Protein AF-A0A515EKW5-F1 (afdb_monomer)

Sequence (113 aa):
MHALPPDAPRNIEDALCVNECVPVKGHPSDTLEVTKKVVNYKKAVGSRIKALRTESSLSQEILSERCGIFRTYLSRIESGLANPTLVVLVALAQSLGVEPFELLLVDKHEPRA

pLDDT: mean 78.49, std 22.28, range [40.91, 98.5]

Nearest PDB structures (foldseek):
  1y7y-assembly1_B  TM=9.969E-01  e=1.108E-06  Aeromonas hydrophila
  3vk0-assembly2_B  TM=9.486E-01  e=3.485E-06  Neisseria meningitidis MC58
  2b5a-assembly1_A  TM=9.323E-01  e=3.270E-06  [Bacillus] caldolyticus
  3f52-assembly1_E  TM=9.808E-01  e=4.740E-05  Corynebacterium glutamicum
  3f51-assembly1_A  TM=9.864E-01  e=6.517E-05  Corynebacterium glutamicum

Mean predicted aligned error: 14.48 Å

Radius of gyration: 24.9 Å; Cα contacts (8 Å, |Δi|>4): 86; chains: 1; bounding box: 28×60×67 Å

Organism: NCBI:txid2527691

Solvent-accessible surface area (backbone atoms only — not comparable to full-atom values): 7139 Å² total; per-residue (Å²): 139,83,80,77,72,95,83,64,77,93,48,78,85,77,57,78,68,84,70,71,81,67,81,73,74,74,70,86,60,88,76,73,66,82,68,86,68,72,70,60,56,42,42,47,31,10,45,42,50,47,49,55,34,53,76,68,70,47,51,63,60,59,50,15,59,70,47,73,48,56,45,71,55,49,53,29,26,38,68,31,75,36,81,75,52,73,69,56,45,42,36,48,18,59,67,69,74,47,59,56,67,63,44,68,65,61,79,89,68,75,81,83,125

InterPro domains:
  IPR001387 Cro/C1-type, helix-turn-helix domain [PF01381] (49-103)
  IPR001387 Cro/C1-type, helix-turn-helix domain [PS50943] (49-104)
  IPR001387 Cro/C1-type, helix-turn-helix domain [SM00530] (48-103)
  IPR001387 Cro/C1-type, helix-turn-helix domain [cd00093] (46-103)
  IPR010982 Lambda repressor-like, DNA-binding domain superfamily [G3DSA:1.10.260.40] (30-110)
  IPR010982 Lambda repressor-like, DNA-binding domain superfamily [SSF47413] (40-109)
  IPR050807 Transcriptional regulator/dioxygenase, bacterial-type [PTHR46797] (42-111)

Structure (mmCIF, N/CA/C/O backbone):
data_AF-A0A515EKW5-F1
#
_entry.id   AF-A0A515EKW5-F1
#
loop_
_atom_site.group_PDB
_atom_site.id
_atom_site.type_symbol
_atom_site.label_atom_id
_atom_site.label_alt_id
_atom_site.label_comp_id
_atom_site.label_asym_id
_atom_site.label_entity_id
_atom_site.label_seq_id
_atom_site.pdbx_PDB_ins_code
_atom_site.Cartn_x
_atom_site.Cartn_y
_atom_site.Cartn_z
_atom_site.occupancy
_atom_site.B_iso_or_equiv
_atom_site.auth_seq_id
_atom_site.auth_comp_id
_atom_site.auth_asym_id
_atom_site.auth_atom_id
_atom_site.pdbx_PDB_model_num
ATOM 1 N N . MET A 1 1 ? -4.560 -36.784 -49.401 1.00 42.72 1 MET A N 1
ATOM 2 C CA . MET A 1 1 ? -3.519 -36.184 -50.262 1.00 42.72 1 MET A CA 1
ATOM 3 C C . MET A 1 1 ? -4.033 -34.818 -50.701 1.00 42.72 1 MET A C 1
ATOM 5 O O . MET A 1 1 ? -4.655 -34.718 -51.746 1.00 42.72 1 MET A O 1
ATOM 9 N N . HIS A 1 2 ? -3.946 -33.807 -49.834 1.00 43.84 2 HIS A N 1
ATOM 10 C CA . HIS A 1 2 ? -4.463 -32.471 -50.147 1.00 43.84 2 HIS A CA 1
ATOM 11 C C . HIS A 1 2 ? -3.305 -31.650 -50.711 1.00 43.84 2 HIS A C 1
ATOM 13 O O . HIS A 1 2 ? -2.299 -31.458 -50.030 1.00 43.84 2 HIS A O 1
ATOM 19 N N . ALA A 1 3 ? -3.412 -31.286 -51.987 1.00 51.25 3 ALA A N 1
ATOM 20 C CA . ALA A 1 3 ? -2.429 -30.474 -52.682 1.00 51.25 3 ALA A CA 1
ATOM 21 C C . ALA A 1 3 ? -2.453 -29.043 -52.121 1.00 51.25 3 ALA A C 1
ATOM 23 O O . ALA A 1 3 ? -3.523 -28.479 -51.895 1.00 51.25 3 ALA A O 1
ATOM 24 N N . LEU A 1 4 ? -1.269 -28.485 -51.871 1.00 50.34 4 LEU A N 1
ATOM 25 C CA . LEU A 1 4 ? -1.077 -27.088 -51.482 1.00 50.34 4 LEU A CA 1
ATOM 26 C C . LEU A 1 4 ? -1.520 -26.143 -52.622 1.00 50.34 4 LEU A C 1
ATOM 28 O O . LEU A 1 4 ? -1.422 -26.529 -53.790 1.00 50.34 4 LEU A O 1
ATOM 32 N N . PRO A 1 5 ? -1.995 -24.922 -52.311 1.00 49.09 5 PRO A N 1
ATOM 33 C CA . PRO A 1 5 ? -2.387 -23.939 -53.320 1.00 49.09 5 PRO A CA 1
ATOM 34 C C . PRO A 1 5 ? -1.193 -23.509 -54.203 1.00 49.09 5 PRO A C 1
ATOM 36 O O . PRO A 1 5 ? -0.058 -23.489 -53.723 1.00 49.09 5 PRO A O 1
ATOM 39 N N . PRO A 1 6 ? -1.437 -23.158 -55.484 1.00 53.72 6 PRO A N 1
ATOM 40 C CA . PRO A 1 6 ? -0.405 -23.034 -56.524 1.00 53.72 6 PRO A CA 1
ATOM 41 C C . PRO A 1 6 ? 0.593 -21.875 -56.349 1.00 53.72 6 PRO A C 1
ATOM 43 O O . PRO A 1 6 ? 1.630 -21.891 -57.007 1.00 53.72 6 PRO A O 1
ATOM 46 N N . ASP A 1 7 ? 0.330 -20.928 -55.443 1.00 59.94 7 ASP A N 1
ATOM 47 C CA . ASP A 1 7 ? 1.113 -19.688 -55.304 1.00 59.94 7 ASP A CA 1
ATOM 48 C C . ASP A 1 7 ? 1.966 -19.612 -54.023 1.00 59.94 7 ASP A C 1
ATOM 50 O O . ASP A 1 7 ? 2.382 -18.534 -53.602 1.00 59.94 7 ASP A O 1
ATOM 54 N N . ALA A 1 8 ? 2.261 -20.744 -53.378 1.00 51.09 8 ALA A N 1
ATOM 55 C CA . ALA A 1 8 ? 3.233 -20.752 -52.285 1.00 51.09 8 ALA A CA 1
ATOM 56 C C . ALA A 1 8 ? 4.668 -20.634 -52.850 1.00 51.09 8 ALA A C 1
ATOM 58 O O . ALA A 1 8 ? 5.057 -21.462 -53.684 1.00 51.09 8 ALA A O 1
ATOM 59 N N . PRO A 1 9 ? 5.480 -19.645 -52.420 1.00 54.38 9 PRO A N 1
ATOM 60 C CA . PRO A 1 9 ? 6.828 -19.468 -52.948 1.00 54.38 9 PRO A CA 1
ATOM 61 C C . PRO A 1 9 ? 7.684 -20.693 -52.618 1.00 54.38 9 PRO A C 1
ATOM 63 O O . PRO A 1 9 ? 7.760 -21.144 -51.475 1.00 54.38 9 PRO A O 1
ATOM 66 N N . ARG A 1 10 ? 8.312 -21.260 -53.654 1.00 55.75 10 ARG A N 1
ATOM 67 C CA . ARG A 1 10 ? 9.059 -22.527 -53.582 1.00 55.75 10 ARG A CA 1
ATOM 68 C C . ARG A 1 10 ? 10.445 -22.394 -52.934 1.00 55.75 10 ARG A C 1
ATOM 70 O O . ARG A 1 10 ? 11.115 -23.410 -52.779 1.00 55.75 10 ARG A O 1
ATOM 77 N N . ASN A 1 11 ? 10.867 -21.185 -52.551 1.00 51.81 11 ASN A N 1
ATOM 78 C CA . ASN A 1 11 ? 12.153 -20.926 -51.907 1.00 51.81 11 ASN A CA 1
ATOM 79 C C . ASN A 1 11 ? 12.063 -19.726 -50.944 1.00 51.81 11 ASN A C 1
ATOM 81 O O . ASN A 1 11 ? 11.392 -18.742 -51.246 1.00 51.81 11 ASN A O 1
ATOM 85 N N . ILE A 1 12 ? 12.730 -19.803 -49.787 1.00 50.28 12 ILE A N 1
ATOM 86 C CA . ILE A 1 12 ? 12.638 -18.792 -48.708 1.00 50.28 12 ILE A CA 1
ATOM 87 C C . ILE A 1 12 ? 13.262 -17.443 -49.122 1.00 50.28 12 ILE A C 1
ATOM 89 O O . ILE A 1 12 ? 12.920 -16.413 -48.554 1.00 50.28 12 ILE A O 1
ATOM 93 N N . GLU A 1 13 ? 14.120 -17.425 -50.143 1.00 50.78 13 GLU A N 1
ATOM 94 C CA . GLU A 1 13 ? 14.783 -16.207 -50.635 1.00 50.78 13 GLU A CA 1
ATOM 95 C C . GLU A 1 13 ? 13.861 -15.283 -51.454 1.00 50.78 13 GLU A C 1
ATOM 97 O O . GLU A 1 13 ? 14.126 -14.088 -51.539 1.00 50.78 13 GLU A O 1
ATOM 102 N N . ASP A 1 14 ? 12.740 -15.797 -51.975 1.00 49.38 14 ASP A N 1
ATOM 103 C CA . ASP A 1 14 ? 11.727 -14.992 -52.681 1.00 49.38 14 ASP A CA 1
ATOM 104 C C . ASP A 1 14 ? 10.621 -14.482 -51.742 1.00 49.38 14 ASP A C 1
ATOM 106 O O . ASP A 1 14 ? 9.728 -13.732 -52.148 1.00 49.38 14 ASP A O 1
ATOM 110 N N . ALA A 1 15 ? 10.678 -14.848 -50.458 1.00 52.78 15 ALA A N 1
ATOM 111 C CA . ALA A 1 15 ? 9.935 -14.139 -49.435 1.00 52.78 15 ALA A CA 1
ATOM 112 C C . ALA A 1 15 ? 10.651 -12.808 -49.191 1.00 52.78 15 ALA A C 1
ATOM 114 O O . ALA A 1 15 ? 11.482 -12.685 -48.291 1.00 52.78 15 ALA A O 1
ATOM 115 N N . LEU A 1 16 ? 10.287 -11.784 -49.967 1.00 45.97 16 LEU A N 1
ATOM 116 C CA . LEU A 1 16 ? 10.482 -10.394 -49.567 1.00 45.97 16 LEU A CA 1
ATOM 117 C C . LEU A 1 16 ? 9.615 -10.126 -48.327 1.00 45.97 16 LEU A C 1
ATOM 119 O O . LEU A 1 16 ? 8.596 -9.442 -48.358 1.00 45.97 16 LEU A O 1
ATOM 123 N N . CYS A 1 17 ? 10.042 -10.676 -47.196 1.00 44.69 17 CYS A N 1
ATOM 124 C CA . CYS A 1 17 ? 9.932 -9.979 -45.941 1.00 44.69 17 CYS A CA 1
ATOM 125 C C . CYS A 1 17 ? 10.663 -8.658 -46.177 1.00 44.69 17 CYS A C 1
ATOM 127 O O . CYS A 1 17 ? 11.880 -8.649 -46.358 1.00 44.69 17 CYS A O 1
ATOM 129 N N . VAL A 1 18 ? 9.926 -7.551 -46.254 1.00 45.91 18 VAL A N 1
ATOM 130 C CA . VAL A 1 18 ? 10.484 -6.191 -46.249 1.00 45.91 18 VAL A CA 1
ATOM 131 C C . VAL A 1 18 ? 11.089 -5.905 -44.871 1.00 45.91 18 VAL A C 1
ATOM 133 O O . VAL A 1 18 ? 10.657 -5.025 -44.141 1.00 45.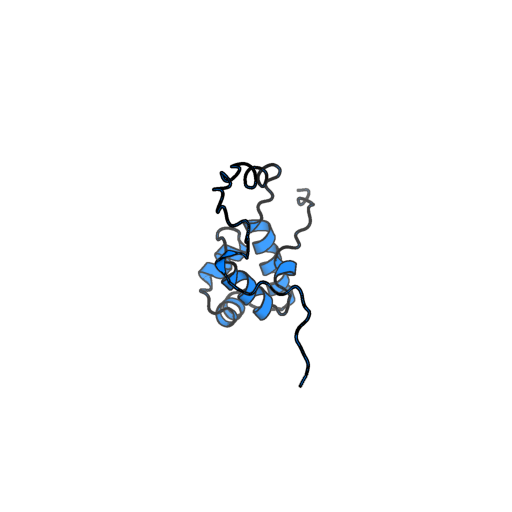91 18 VAL A O 1
ATOM 136 N N . ASN A 1 19 ? 12.083 -6.705 -44.493 1.00 53.31 19 ASN A N 1
ATOM 137 C CA . ASN A 1 19 ? 12.928 -6.539 -43.329 1.00 53.31 19 ASN A CA 1
ATOM 138 C C . ASN A 1 19 ? 14.186 -5.775 -43.754 1.00 53.31 19 ASN A C 1
ATOM 140 O O . ASN A 1 19 ? 15.317 -6.185 -43.495 1.00 53.31 19 ASN A O 1
ATOM 144 N N . GLU A 1 20 ? 13.991 -4.593 -44.338 1.00 48.75 20 GLU A N 1
ATOM 145 C CA . GLU A 1 20 ? 14.856 -3.521 -43.878 1.00 48.75 20 GLU A CA 1
ATOM 146 C C . GLU A 1 20 ? 14.468 -3.315 -42.414 1.00 48.75 20 GLU A C 1
ATOM 148 O O . GLU A 1 20 ? 13.420 -2.750 -42.104 1.00 48.75 20 GLU A O 1
ATOM 153 N N . CYS A 1 21 ? 15.300 -3.801 -41.493 1.00 49.72 21 CYS A N 1
ATOM 154 C CA . CYS A 1 21 ? 15.371 -3.208 -40.165 1.00 49.72 21 CYS A CA 1
ATOM 155 C C . CYS A 1 21 ? 15.814 -1.754 -40.361 1.00 49.72 21 CYS A C 1
ATOM 157 O O . CYS A 1 21 ? 16.981 -1.417 -40.163 1.00 49.72 21 CYS A O 1
ATOM 159 N N . VAL A 1 22 ? 14.897 -0.895 -40.813 1.00 54.19 22 VAL A N 1
ATOM 160 C CA . VAL A 1 22 ? 15.120 0.537 -40.858 1.00 54.19 22 VAL A CA 1
ATOM 161 C C . VAL A 1 22 ? 15.244 0.943 -39.396 1.00 54.19 22 VAL A C 1
ATOM 163 O O . VAL A 1 22 ? 14.318 0.694 -38.617 1.00 54.19 22 VAL A O 1
ATOM 166 N N . PRO A 1 23 ? 16.367 1.543 -38.975 1.00 48.22 23 PRO A N 1
ATOM 167 C CA . PRO A 1 23 ? 16.445 2.128 -37.657 1.00 48.22 23 PRO A CA 1
ATOM 168 C C . PRO A 1 23 ? 15.444 3.282 -37.646 1.00 48.22 23 PRO A C 1
ATOM 170 O O . PRO A 1 23 ? 15.738 4.385 -38.111 1.00 48.22 23 PRO A O 1
ATOM 173 N N . VAL A 1 24 ? 14.234 3.029 -37.146 1.00 55.72 24 VAL A N 1
ATOM 174 C CA . VAL A 1 24 ? 13.322 4.100 -36.767 1.00 55.72 24 VAL A CA 1
ATOM 175 C C . VAL A 1 24 ? 14.056 4.879 -35.689 1.00 55.72 24 VAL A C 1
ATOM 177 O O . VAL A 1 24 ? 14.203 4.421 -34.557 1.00 55.72 24 VAL A O 1
ATOM 180 N N . LYS A 1 25 ? 14.613 6.034 -36.073 1.00 51.28 25 LYS A N 1
ATOM 181 C CA . LYS A 1 25 ? 15.136 7.018 -35.129 1.00 51.28 25 LYS A CA 1
ATOM 182 C C . LYS A 1 25 ? 14.014 7.247 -34.126 1.00 51.28 25 LYS A C 1
ATOM 184 O O . LYS A 1 25 ? 12.987 7.822 -34.492 1.00 51.28 25 LYS A O 1
ATOM 189 N N . GLY A 1 26 ? 14.186 6.722 -32.912 1.00 47.12 26 GLY A N 1
ATOM 190 C CA . GLY A 1 26 ? 13.219 6.889 -31.839 1.00 47.12 26 GLY A CA 1
ATOM 191 C C . GLY A 1 26 ? 12.885 8.368 -31.754 1.00 47.12 26 GLY A C 1
ATOM 192 O O . GLY A 1 26 ? 13.786 9.190 -31.580 1.00 47.12 26 GLY A O 1
ATOM 193 N N . HIS A 1 27 ? 11.620 8.716 -31.986 1.00 45.50 27 HIS A N 1
ATOM 194 C CA . HIS A 1 27 ? 11.184 10.085 -31.793 1.00 45.50 27 HIS A CA 1
ATOM 195 C C . HIS A 1 27 ? 11.340 10.378 -30.299 1.00 45.50 27 HIS A C 1
ATOM 197 O O . HIS A 1 27 ? 10.725 9.690 -29.486 1.00 45.50 27 HIS A O 1
ATOM 203 N N . PRO A 1 28 ? 12.129 11.386 -29.898 1.00 49.56 28 PRO A N 1
ATOM 204 C CA . PRO A 1 28 ? 12.307 11.726 -28.488 1.00 49.56 28 PRO A CA 1
ATOM 205 C C . PRO A 1 28 ? 11.042 12.340 -27.847 1.00 49.56 28 PRO A C 1
ATOM 207 O O . PRO A 1 28 ? 11.136 12.946 -26.786 1.00 49.56 28 PRO A O 1
ATOM 210 N N . SER A 1 29 ? 9.864 12.208 -28.472 1.00 50.41 29 SER A N 1
ATOM 211 C CA . SER A 1 29 ? 8.646 12.937 -28.111 1.00 50.41 29 SER A CA 1
ATOM 212 C C . SER A 1 29 ? 7.641 12.153 -27.267 1.00 50.41 29 SER A C 1
ATOM 214 O O . SER A 1 29 ? 6.835 12.791 -26.594 1.00 50.41 29 SER A O 1
ATOM 216 N N . ASP A 1 30 ? 7.674 10.819 -27.235 1.00 50.44 30 ASP A N 1
ATOM 217 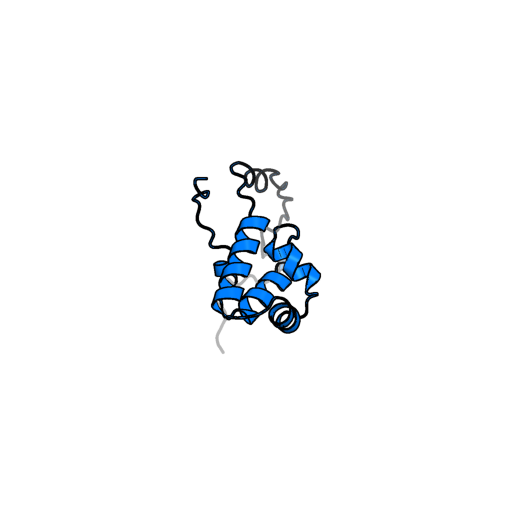C CA . ASP A 1 30 ? 6.588 10.065 -26.577 1.00 50.44 30 ASP A CA 1
ATOM 218 C C . ASP A 1 30 ? 6.631 10.165 -25.043 1.00 50.44 30 ASP A C 1
ATOM 220 O O . ASP A 1 30 ? 5.650 9.896 -24.353 1.00 50.44 30 ASP A O 1
ATOM 224 N N . THR A 1 31 ? 7.755 10.625 -24.491 1.00 56.28 31 THR A N 1
ATOM 225 C CA . THR A 1 31 ? 7.951 10.776 -23.042 1.00 56.28 31 THR A CA 1
ATOM 226 C C . THR A 1 31 ? 7.701 12.213 -22.551 1.00 56.28 31 THR A C 1
ATOM 228 O O . THR A 1 31 ? 7.659 12.462 -21.345 1.00 56.28 31 THR A O 1
ATOM 231 N N . LEU A 1 32 ? 7.523 13.185 -23.453 1.00 56.88 32 LEU A N 1
ATOM 232 C CA . LEU A 1 32 ? 7.594 14.621 -23.145 1.00 56.88 32 LEU A CA 1
ATOM 233 C C . LEU A 1 32 ? 6.234 15.275 -22.840 1.00 56.88 32 LEU A C 1
ATOM 235 O O . LEU A 1 32 ? 5.995 16.392 -23.278 1.00 56.88 32 LEU A O 1
ATOM 239 N N . GLU A 1 33 ? 5.331 14.653 -22.071 1.00 53.06 33 GLU A N 1
ATOM 240 C CA . GLU A 1 33 ? 4.132 15.398 -21.623 1.00 53.06 33 GLU A CA 1
ATOM 241 C C . GLU A 1 33 ? 3.439 14.945 -20.325 1.00 53.06 33 GLU A C 1
ATOM 243 O O . GLU A 1 33 ? 2.426 15.523 -19.933 1.00 53.06 33 GLU A O 1
ATOM 248 N N . VAL A 1 34 ? 3.992 13.988 -19.570 1.00 59.22 34 VAL A N 1
ATOM 249 C CA . VAL A 1 34 ? 3.349 13.493 -18.327 1.00 59.22 34 VAL A CA 1
ATOM 250 C C . VAL A 1 34 ? 3.400 14.522 -17.176 1.00 59.22 34 VAL A C 1
ATOM 252 O O . VAL A 1 34 ? 2.733 14.379 -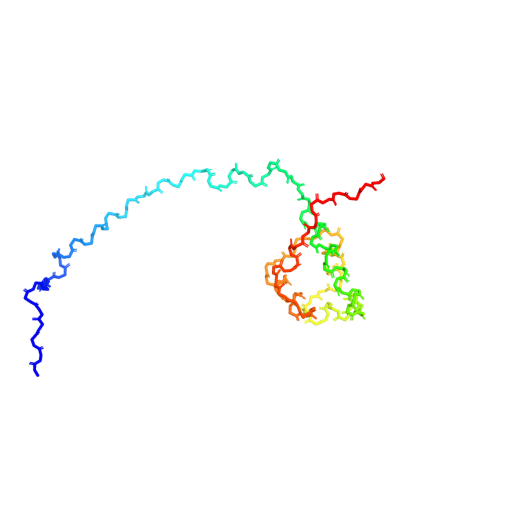16.153 1.00 59.22 34 VAL A O 1
ATOM 255 N N . THR A 1 35 ? 4.168 15.604 -17.323 1.00 54.75 35 THR A N 1
ATOM 256 C CA . THR A 1 35 ? 4.457 16.565 -16.247 1.00 54.75 35 THR A CA 1
ATOM 257 C C . THR A 1 35 ? 3.579 17.819 -16.244 1.00 54.75 35 THR A C 1
ATOM 259 O O . THR A 1 35 ? 3.679 18.612 -15.311 1.00 54.75 35 THR A O 1
ATOM 262 N N . LYS A 1 36 ? 2.686 18.036 -17.221 1.00 57.34 36 LYS A N 1
ATOM 263 C CA . LYS A 1 36 ? 1.951 19.319 -17.329 1.00 57.34 36 LYS A CA 1
ATOM 264 C C . LYS A 1 36 ? 0.849 19.542 -16.275 1.00 57.34 36 LYS A C 1
ATOM 266 O O . LYS A 1 36 ? 0.258 20.617 -16.234 1.00 57.34 36 LYS A O 1
ATOM 271 N N . LYS A 1 37 ? 0.589 18.583 -15.377 1.00 57.91 37 LYS A N 1
ATOM 272 C CA . LYS A 1 37 ? -0.324 18.751 -14.229 1.00 57.91 37 LYS A CA 1
ATOM 273 C C . LYS A 1 37 ? 0.059 17.767 -13.120 1.00 57.91 37 LYS A C 1
ATOM 275 O O . LYS A 1 37 ? -0.501 16.677 -13.036 1.00 57.91 37 LYS A O 1
ATOM 280 N N . VAL A 1 38 ? 1.094 18.085 -12.337 1.00 68.25 38 VAL A N 1
ATOM 281 C CA . VAL A 1 38 ? 1.746 17.093 -11.460 1.00 68.25 38 VAL A CA 1
ATOM 282 C C . VAL A 1 38 ? 0.935 16.859 -10.187 1.00 68.25 38 VAL A C 1
ATOM 284 O O . VAL A 1 38 ? 1.279 17.321 -9.102 1.00 68.25 38 VAL A O 1
ATOM 287 N N . VAL A 1 39 ? -0.152 16.101 -10.313 1.00 76.56 39 VAL A N 1
ATOM 288 C CA . VAL A 1 39 ? -0.737 15.408 -9.167 1.00 76.56 39 VAL A CA 1
ATOM 289 C C . VAL A 1 39 ? 0.384 14.596 -8.520 1.00 76.56 39 VAL A C 1
ATOM 291 O O . VAL A 1 39 ? 1.095 13.846 -9.194 1.00 76.56 39 VAL A O 1
ATOM 294 N N . ASN A 1 40 ? 0.575 14.748 -7.209 1.00 88.56 40 ASN A N 1
ATOM 295 C CA . ASN A 1 40 ? 1.524 13.915 -6.481 1.00 88.56 40 ASN A CA 1
ATOM 296 C C . ASN A 1 40 ? 0.935 12.506 -6.327 1.00 88.56 40 ASN A C 1
ATOM 298 O O . ASN A 1 40 ? 0.352 12.169 -5.295 1.00 88.56 40 ASN A O 1
ATOM 302 N N . TYR A 1 41 ? 1.098 11.687 -7.367 1.00 90.38 41 TYR A N 1
ATOM 303 C CA . TYR A 1 41 ? 0.553 10.333 -7.422 1.00 90.38 41 TYR A CA 1
ATOM 304 C C . TYR A 1 41 ? 1.048 9.454 -6.274 1.00 90.38 41 TYR A C 1
ATOM 306 O O . TYR A 1 41 ? 0.268 8.667 -5.758 1.00 90.38 41 TYR A O 1
ATOM 314 N N . LYS A 1 42 ? 2.281 9.639 -5.780 1.00 93.19 42 LYS A N 1
ATOM 315 C CA . LYS A 1 42 ? 2.760 8.897 -4.599 1.00 93.19 42 LYS A CA 1
ATOM 316 C C . LYS A 1 42 ? 1.890 9.170 -3.374 1.00 93.19 42 LYS A C 1
ATOM 318 O O . LYS A 1 42 ? 1.515 8.241 -2.669 1.00 93.19 42 LYS A O 1
ATOM 323 N N . LYS A 1 43 ? 1.552 10.439 -3.122 1.00 93.25 43 LYS A N 1
ATOM 324 C CA . LYS A 1 43 ? 0.713 10.830 -1.980 1.00 93.25 43 LYS A CA 1
ATOM 325 C C . LYS A 1 43 ? -0.738 10.394 -2.167 1.00 93.25 43 LYS A C 1
ATOM 327 O O . LYS A 1 43 ? -1.357 9.934 -1.211 1.00 93.25 43 LYS A O 1
ATOM 332 N N . ALA A 1 44 ? -1.258 10.521 -3.384 1.00 93.00 44 ALA A N 1
ATOM 333 C CA . ALA A 1 44 ? -2.629 10.152 -3.710 1.00 93.00 44 ALA A CA 1
ATOM 334 C C . ALA A 1 44 ? -2.843 8.629 -3.594 1.00 93.00 44 ALA A C 1
ATOM 336 O O . ALA A 1 44 ? -3.706 8.186 -2.839 1.00 93.00 44 ALA A O 1
ATOM 337 N N . VAL A 1 45 ? -1.972 7.833 -4.222 1.00 95.06 45 VAL A N 1
ATOM 338 C CA . VAL A 1 45 ? -1.960 6.363 -4.119 1.00 95.06 45 VAL A CA 1
ATOM 339 C C . VAL A 1 45 ? -1.706 5.912 -2.680 1.00 95.06 45 VAL A C 1
ATOM 341 O O . VAL A 1 45 ? -2.423 5.057 -2.169 1.00 95.06 45 VAL A O 1
ATOM 344 N N . GLY A 1 46 ? -0.738 6.517 -1.983 1.00 97.06 46 GLY A N 1
ATOM 345 C CA . GLY A 1 46 ? -0.464 6.210 -0.576 1.00 97.06 46 GLY A CA 1
ATOM 346 C C . GLY A 1 46 ? -1.687 6.414 0.323 1.00 97.06 46 GLY A C 1
ATOM 347 O O . GLY A 1 46 ? -2.001 5.569 1.162 1.00 97.06 46 GLY A O 1
ATOM 348 N N . SER A 1 47 ? -2.427 7.499 0.090 1.00 96.00 47 SER A N 1
ATOM 349 C CA . SER A 1 47 ? -3.650 7.816 0.833 1.00 96.00 47 SER A CA 1
ATOM 350 C C . SER A 1 47 ? -4.786 6.842 0.497 1.00 96.00 47 SER A C 1
ATOM 352 O O . SER A 1 47 ? -5.491 6.410 1.407 1.00 96.00 47 SER A O 1
ATOM 354 N N . ARG A 1 48 ? -4.920 6.430 -0.773 1.00 96.81 48 ARG A N 1
ATOM 355 C CA . ARG A 1 48 ? -5.877 5.399 -1.209 1.00 96.81 48 ARG A CA 1
ATOM 356 C C . ARG A 1 48 ? -5.592 4.042 -0.561 1.00 96.81 48 ARG A C 1
ATOM 358 O O . ARG A 1 48 ? -6.506 3.436 -0.012 1.00 96.81 48 ARG A O 1
ATOM 365 N N . ILE A 1 49 ? -4.330 3.605 -0.549 1.00 97.88 49 ILE A N 1
ATOM 366 C CA . ILE A 1 49 ? -3.894 2.371 0.131 1.00 97.88 49 ILE A CA 1
ATOM 367 C C . ILE A 1 49 ? -4.236 2.434 1.621 1.00 97.88 49 ILE A C 1
ATOM 369 O O . ILE A 1 49 ? -4.797 1.486 2.167 1.00 97.88 49 ILE A O 1
ATOM 373 N N . LYS A 1 50 ? -3.942 3.563 2.280 1.00 98.12 50 LYS A N 1
ATOM 374 C CA . LYS A 1 50 ? -4.259 3.756 3.699 1.00 98.12 50 LYS A CA 1
ATOM 375 C C . LYS A 1 50 ? -5.762 3.651 3.966 1.00 98.12 50 LYS A C 1
ATOM 377 O O . LYS A 1 50 ? -6.135 2.985 4.927 1.00 98.12 50 LYS A O 1
ATOM 382 N N . ALA A 1 51 ? -6.593 4.281 3.134 1.00 97.31 51 ALA A N 1
ATOM 383 C CA . ALA A 1 51 ? -8.050 4.244 3.261 1.00 97.31 51 ALA A CA 1
ATOM 384 C C . ALA A 1 51 ? -8.588 2.808 3.155 1.00 97.31 51 ALA A C 1
ATOM 386 O O . ALA A 1 51 ? -9.199 2.318 4.103 1.00 97.31 51 ALA A O 1
ATOM 387 N N . LEU A 1 52 ? -8.236 2.095 2.080 1.00 97.25 52 LEU A N 1
ATOM 388 C CA . LEU A 1 52 ? -8.618 0.693 1.866 1.00 97.25 52 LEU A CA 1
ATOM 389 C C . LEU A 1 52 ? -8.141 -0.218 3.005 1.00 97.25 52 LEU A C 1
ATOM 391 O O . LEU A 1 52 ? -8.879 -1.087 3.475 1.00 97.25 52 LEU A O 1
ATOM 395 N N . ARG A 1 53 ? -6.918 0.004 3.505 1.00 98.06 53 ARG A N 1
ATOM 396 C CA . ARG A 1 53 ? -6.387 -0.734 4.657 1.00 98.06 53 ARG A CA 1
ATOM 397 C C . ARG A 1 53 ? -7.239 -0.508 5.907 1.00 98.06 53 ARG A C 1
ATOM 399 O O . ARG A 1 53 ? -7.526 -1.467 6.622 1.00 98.06 53 ARG A O 1
ATOM 406 N N . THR A 1 54 ? -7.613 0.740 6.193 1.00 97.56 54 THR A N 1
ATOM 407 C CA . THR A 1 54 ? -8.437 1.072 7.366 1.00 97.56 54 THR A CA 1
ATOM 408 C C . THR A 1 54 ? -9.873 0.577 7.239 1.00 97.56 54 THR A C 1
ATOM 410 O O . THR A 1 54 ? -10.406 0.076 8.222 1.00 97.56 54 THR A O 1
ATOM 413 N N . GLU A 1 55 ? -10.468 0.634 6.045 1.00 97.12 55 GLU A N 1
ATOM 414 C CA . GLU A 1 55 ? -11.786 0.052 5.748 1.00 97.12 55 GLU A CA 1
ATOM 415 C C . GLU A 1 55 ? -11.778 -1.467 5.967 1.00 97.12 55 GLU A C 1
ATOM 417 O O . GLU A 1 55 ? -12.700 -2.027 6.554 1.00 97.12 55 GLU A O 1
ATOM 422 N N . SER A 1 56 ? -10.669 -2.118 5.612 1.00 96.06 56 SER A N 1
ATOM 423 C CA . SER A 1 56 ? -10.432 -3.545 5.860 1.00 96.06 56 SER A CA 1
ATOM 424 C C . SER A 1 56 ? -10.037 -3.869 7.310 1.00 96.06 56 SER A C 1
ATOM 426 O O . SER A 1 56 ? -9.722 -5.017 7.617 1.00 96.06 56 SER A O 1
ATOM 428 N N . SER A 1 57 ? -10.010 -2.877 8.212 1.00 97.31 57 SER A N 1
ATOM 429 C CA . SER A 1 57 ? -9.609 -3.023 9.623 1.00 97.31 57 SER A CA 1
ATOM 430 C C . SER A 1 57 ? -8.220 -3.652 9.830 1.00 97.31 57 SER A C 1
ATOM 432 O O . SER A 1 57 ? -7.956 -4.294 10.847 1.00 97.31 57 SER A O 1
ATOM 434 N N . LEU A 1 58 ? -7.301 -3.468 8.877 1.00 97.62 58 LEU A N 1
ATOM 435 C CA . LEU A 1 58 ? -5.946 -4.015 8.950 1.00 97.62 58 LEU A CA 1
ATOM 436 C C . LEU A 1 58 ? -4.979 -3.005 9.577 1.00 97.62 58 LEU A C 1
ATOM 438 O O . LEU A 1 58 ? -4.963 -1.822 9.226 1.00 97.62 58 LEU A O 1
ATOM 442 N N . SER A 1 59 ? -4.098 -3.469 10.464 1.00 98.44 59 SER A N 1
ATOM 443 C CA . SER A 1 59 ? -2.949 -2.668 10.896 1.00 98.44 59 SER A CA 1
ATOM 444 C C . SER A 1 59 ? -1.889 -2.610 9.786 1.00 98.44 59 SER A C 1
ATOM 446 O O . SER A 1 59 ? -1.870 -3.443 8.877 1.00 98.44 59 SER A O 1
ATOM 448 N N . GLN A 1 60 ? -0.982 -1.629 9.849 1.00 98.31 60 GLN A N 1
ATOM 449 C CA . GLN A 1 60 ? 0.169 -1.597 8.934 1.00 98.31 60 GLN A CA 1
ATOM 450 C C . GLN A 1 60 ? 1.044 -2.846 9.088 1.00 98.31 60 GLN A C 1
ATOM 452 O O . GLN A 1 60 ? 1.584 -3.331 8.106 1.00 98.31 60 GLN A O 1
ATOM 457 N N . GLU A 1 61 ? 1.173 -3.366 10.308 1.00 98.31 61 GLU A N 1
ATOM 458 C CA . GLU A 1 61 ? 1.936 -4.585 10.588 1.00 98.31 61 GLU A CA 1
ATOM 459 C C . GLU A 1 61 ? 1.352 -5.772 9.817 1.00 98.31 61 GLU A C 1
ATOM 461 O O . GLU A 1 61 ? 2.029 -6.327 8.952 1.00 98.31 61 GLU A O 1
ATOM 466 N N . ILE A 1 62 ? 0.050 -6.025 9.986 1.00 98.31 62 ILE A N 1
ATOM 467 C CA . ILE A 1 62 ? -0.658 -7.127 9.326 1.00 98.31 62 ILE A CA 1
ATOM 468 C C . ILE A 1 62 ? -0.608 -6.994 7.800 1.00 98.31 62 ILE A C 1
ATOM 470 O O . ILE A 1 62 ? -0.338 -7.971 7.105 1.00 98.31 62 ILE A O 1
A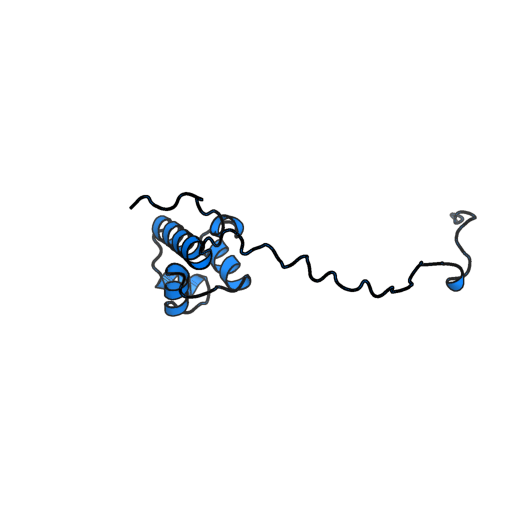TOM 474 N N . LEU A 1 63 ? -0.869 -5.803 7.245 1.00 98.44 63 LEU A N 1
ATOM 475 C CA . LEU A 1 63 ? -0.820 -5.633 5.790 1.00 98.44 63 LEU A CA 1
ATOM 476 C C . LEU A 1 63 ? 0.603 -5.835 5.254 1.00 98.44 63 LEU A C 1
ATOM 478 O O . LEU A 1 63 ? 0.778 -6.463 4.212 1.00 98.44 63 LEU A O 1
ATOM 482 N N . SER A 1 64 ? 1.615 -5.325 5.961 1.00 98.12 64 SER A N 1
ATOM 483 C CA . SER A 1 64 ? 3.010 -5.458 5.540 1.00 98.12 64 SER A CA 1
ATOM 484 C C . SER A 1 64 ? 3.474 -6.915 5.522 1.00 98.12 64 SER A C 1
ATOM 486 O O . SER A 1 64 ? 4.116 -7.326 4.557 1.00 98.12 64 SER A O 1
ATOM 488 N N . GLU A 1 65 ? 3.052 -7.712 6.507 1.00 97.75 65 GLU A N 1
ATOM 489 C CA . GLU A 1 65 ? 3.291 -9.156 6.549 1.00 97.75 65 GLU A CA 1
ATOM 490 C C . GLU A 1 65 ? 2.620 -9.873 5.374 1.00 97.75 65 GLU A C 1
ATOM 492 O O . GLU A 1 65 ? 3.286 -10.623 4.663 1.00 97.75 65 GLU A O 1
ATOM 497 N N . ARG A 1 66 ? 1.336 -9.589 5.104 1.00 97.25 66 ARG A N 1
ATOM 498 C CA . ARG A 1 66 ? 0.604 -10.170 3.959 1.00 97.25 66 ARG A CA 1
ATOM 499 C C . ARG A 1 66 ? 1.269 -9.862 2.618 1.00 97.25 66 ARG A C 1
ATOM 501 O O . ARG A 1 66 ? 1.310 -10.718 1.743 1.00 97.25 66 ARG A O 1
ATOM 508 N N . CYS A 1 67 ? 1.811 -8.655 2.477 1.00 95.75 67 CYS A N 1
ATOM 509 C CA . CYS A 1 67 ? 2.489 -8.212 1.261 1.00 95.75 67 CYS A CA 1
ATOM 510 C C . CYS A 1 67 ? 3.951 -8.681 1.167 1.00 95.75 67 CYS A C 1
ATOM 512 O O . CYS A 1 67 ? 4.581 -8.463 0.133 1.00 95.75 67 CYS A O 1
ATOM 514 N N . GLY A 1 68 ? 4.525 -9.249 2.235 1.00 96.31 68 GLY A N 1
ATOM 515 C CA . GLY A 1 68 ? 5.943 -9.609 2.289 1.00 96.31 68 GLY A CA 1
ATOM 516 C C . GLY A 1 68 ? 6.892 -8.403 2.249 1.00 96.31 68 GLY A C 1
ATOM 517 O O . GLY A 1 68 ? 7.978 -8.492 1.677 1.00 96.31 68 GLY A O 1
ATOM 518 N N . ILE A 1 69 ? 6.496 -7.262 2.824 1.00 97.75 69 ILE A N 1
ATOM 519 C CA . ILE A 1 69 ? 7.306 -6.035 2.862 1.00 97.75 69 ILE A CA 1
ATOM 520 C C . ILE A 1 69 ? 7.529 -5.544 4.292 1.00 97.75 69 ILE A C 1
ATOM 522 O O . ILE A 1 69 ? 6.768 -5.843 5.205 1.00 97.75 69 ILE A O 1
ATOM 526 N N . PHE A 1 70 ? 8.549 -4.711 4.496 1.00 98.06 70 PHE A N 1
ATOM 527 C CA . PHE A 1 70 ? 8.773 -4.091 5.800 1.00 98.06 70 PHE A CA 1
ATOM 528 C C . PHE A 1 70 ? 7.652 -3.104 6.160 1.00 98.06 70 PHE A C 1
ATOM 530 O O . PHE A 1 70 ? 7.312 -2.222 5.367 1.00 98.06 70 PHE A O 1
ATOM 537 N N . ARG A 1 71 ? 7.158 -3.157 7.404 1.00 98.06 71 ARG A N 1
ATOM 538 C CA . ARG A 1 71 ? 6.182 -2.194 7.956 1.00 98.06 71 ARG A CA 1
ATOM 539 C C . ARG A 1 71 ? 6.599 -0.733 7.755 1.00 98.06 71 ARG A C 1
ATOM 541 O O . ARG A 1 71 ? 5.775 0.123 7.438 1.00 98.06 71 ARG A O 1
ATOM 548 N N . THR A 1 72 ? 7.891 -0.436 7.903 1.00 98.00 72 THR A N 1
ATOM 549 C CA . THR A 1 72 ? 8.458 0.905 7.677 1.00 98.00 72 THR A CA 1
ATOM 550 C C . THR A 1 72 ? 8.364 1.337 6.214 1.00 98.00 72 THR A C 1
ATOM 552 O O . THR A 1 72 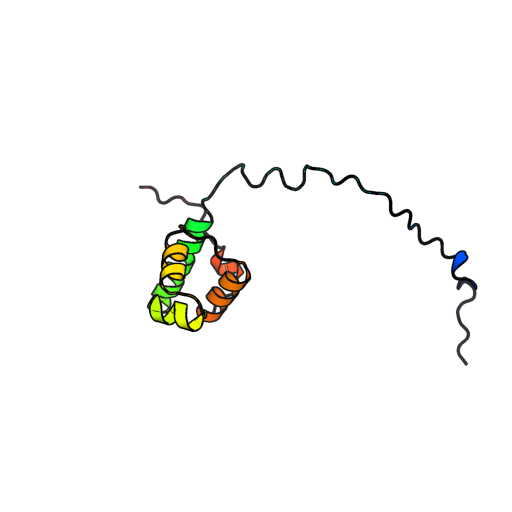? 8.139 2.516 5.939 1.00 98.00 72 THR A O 1
ATOM 555 N N . TYR A 1 73 ? 8.483 0.400 5.270 1.00 98.44 73 TYR A N 1
ATOM 556 C CA . TYR A 1 73 ? 8.292 0.671 3.851 1.00 98.44 73 TYR A CA 1
ATOM 557 C C . TYR A 1 73 ? 6.820 0.942 3.536 1.00 98.44 73 TYR A C 1
ATOM 559 O O . TYR A 1 73 ? 6.531 1.957 2.905 1.00 98.44 73 TYR A O 1
ATOM 567 N N . LEU A 1 74 ? 5.893 0.137 4.073 1.00 98.50 74 LEU A N 1
ATOM 568 C CA . LEU A 1 74 ? 4.454 0.401 3.961 1.00 98.50 74 LEU A CA 1
ATOM 569 C C . LEU A 1 74 ? 4.082 1.787 4.514 1.00 98.50 74 LEU A C 1
ATOM 571 O O . LEU A 1 74 ? 3.395 2.552 3.847 1.00 98.50 74 LEU A O 1
ATOM 575 N N . SER A 1 75 ? 4.597 2.156 5.689 1.00 98.44 75 SER A N 1
ATOM 576 C CA . SER A 1 75 ? 4.362 3.481 6.282 1.00 98.44 75 SER A CA 1
ATOM 577 C C . SER A 1 75 ? 4.836 4.628 5.374 1.00 98.44 75 SER A C 1
ATOM 579 O O . SER A 1 75 ? 4.135 5.630 5.189 1.00 98.44 75 SER A O 1
ATOM 581 N N . ARG A 1 76 ? 6.002 4.467 4.731 1.00 98.50 76 ARG A N 1
ATOM 582 C CA . ARG A 1 76 ? 6.514 5.434 3.749 1.00 98.50 76 ARG A CA 1
ATOM 583 C C . ARG A 1 76 ? 5.672 5.477 2.475 1.00 98.50 76 ARG A C 1
ATOM 585 O O . ARG A 1 76 ? 5.511 6.566 1.929 1.00 98.50 76 ARG A O 1
ATOM 592 N N . ILE A 1 77 ? 5.145 4.342 2.010 1.00 98.31 77 ILE A N 1
ATOM 593 C CA . ILE A 1 77 ? 4.223 4.281 0.864 1.00 98.31 77 ILE A CA 1
ATOM 594 C C . ILE A 1 77 ? 2.940 5.047 1.195 1.00 98.31 77 ILE A C 1
ATOM 596 O O . ILE A 1 77 ? 2.589 5.969 0.466 1.00 98.31 77 ILE A O 1
ATOM 600 N N . GLU A 1 78 ? 2.297 4.749 2.329 1.00 98.00 78 GLU A N 1
ATOM 601 C CA . GLU A 1 78 ? 1.051 5.411 2.753 1.00 98.00 78 GLU A CA 1
ATOM 602 C C . GLU A 1 78 ? 1.211 6.927 2.929 1.00 98.00 78 GLU A C 1
ATOM 604 O O . GLU A 1 78 ? 0.275 7.690 2.703 1.00 98.00 78 GLU A O 1
ATOM 609 N N . SER A 1 79 ? 2.414 7.376 3.290 1.00 97.06 79 SER A N 1
ATOM 610 C CA . SER A 1 79 ? 2.743 8.797 3.447 1.00 97.06 79 SER A CA 1
ATOM 611 C C . SER A 1 79 ? 3.214 9.474 2.147 1.00 97.06 79 SER A C 1
ATOM 613 O O . SER A 1 79 ? 3.545 10.660 2.156 1.00 97.06 79 SER A O 1
ATOM 615 N N . GLY A 1 80 ? 3.302 8.745 1.026 1.00 96.00 80 GLY A N 1
ATOM 616 C CA . GLY A 1 80 ? 3.822 9.245 -0.256 1.00 96.00 80 GLY A CA 1
ATOM 617 C C . GLY A 1 80 ? 5.338 9.507 -0.287 1.00 96.00 80 GLY A C 1
ATOM 618 O O . GLY A 1 80 ? 5.851 10.119 -1.228 1.00 96.00 80 GLY A O 1
ATOM 619 N N . LEU A 1 81 ? 6.066 9.046 0.734 1.00 96.50 81 LEU A N 1
ATOM 620 C CA . LEU A 1 81 ? 7.520 9.186 0.898 1.00 96.50 81 LEU A CA 1
ATOM 621 C C . LEU A 1 81 ? 8.316 8.075 0.194 1.00 96.50 81 LEU A C 1
ATOM 623 O O . LEU A 1 81 ? 9.547 8.128 0.136 1.00 96.50 81 LEU A O 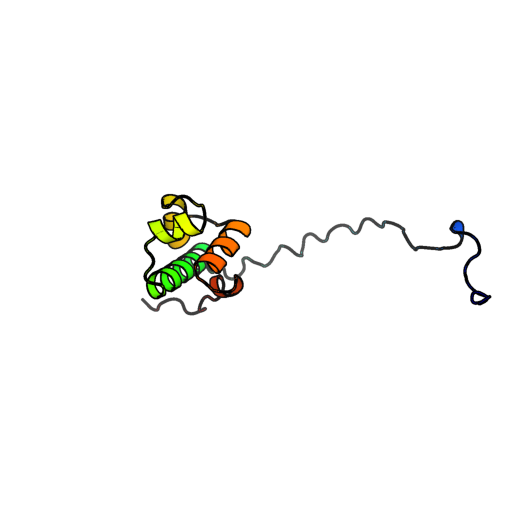1
ATOM 627 N N . ALA A 1 82 ? 7.631 7.058 -0.320 1.00 96.31 82 ALA A N 1
ATOM 628 C CA . ALA A 1 82 ? 8.200 5.990 -1.127 1.00 96.31 82 ALA A CA 1
ATOM 629 C C . ALA A 1 82 ? 7.412 5.821 -2.429 1.00 96.31 82 ALA A C 1
ATOM 631 O O . ALA A 1 82 ? 6.214 6.089 -2.480 1.00 96.31 82 ALA A O 1
ATOM 632 N N . ASN A 1 83 ? 8.107 5.375 -3.475 1.00 95.56 83 ASN A N 1
ATOM 633 C CA . ASN A 1 83 ? 7.487 4.916 -4.711 1.00 95.56 83 ASN A CA 1
ATOM 634 C C . ASN A 1 83 ? 7.499 3.378 -4.698 1.00 95.56 83 ASN A C 1
ATOM 636 O O . ASN A 1 83 ? 8.595 2.810 -4.762 1.00 95.56 83 ASN A O 1
ATOM 640 N N . PRO A 1 84 ? 6.352 2.699 -4.527 1.00 95.56 84 PRO A N 1
ATOM 641 C CA . PRO A 1 84 ? 6.304 1.247 -4.637 1.00 95.56 84 PRO A CA 1
ATOM 642 C C . PRO A 1 84 ? 6.647 0.812 -6.064 1.00 95.56 84 PRO A C 1
ATOM 644 O O . PRO A 1 84 ? 6.303 1.487 -7.033 1.00 95.56 84 PRO A O 1
ATOM 647 N N . THR A 1 85 ? 7.324 -0.326 -6.206 1.00 96.56 85 THR A N 1
ATOM 648 C CA . THR A 1 85 ? 7.442 -0.971 -7.520 1.00 96.56 85 THR A CA 1
ATOM 649 C C . THR A 1 85 ? 6.075 -1.502 -7.952 1.00 96.56 85 THR A C 1
ATOM 651 O O . THR A 1 85 ? 5.191 -1.710 -7.118 1.00 96.56 85 THR A O 1
ATOM 654 N N . LEU A 1 86 ? 5.903 -1.784 -9.246 1.00 96.88 86 LEU A N 1
ATOM 655 C CA . LEU A 1 86 ? 4.664 -2.383 -9.750 1.00 96.88 86 LEU A CA 1
ATOM 656 C C . LEU A 1 86 ? 4.331 -3.705 -9.034 1.00 96.88 86 LEU A C 1
ATOM 658 O O . LEU A 1 86 ? 3.182 -3.931 -8.676 1.00 96.88 86 LEU A O 1
ATOM 662 N N . 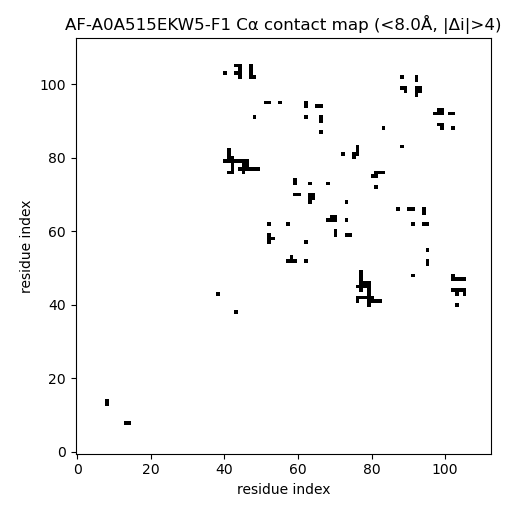VAL A 1 87 ? 5.340 -4.537 -8.756 1.00 97.50 87 VAL A N 1
ATOM 663 C CA . VAL A 1 87 ? 5.172 -5.812 -8.035 1.00 97.50 87 VAL A CA 1
ATOM 664 C C . VAL A 1 87 ? 4.617 -5.588 -6.626 1.00 97.50 87 VAL A C 1
ATOM 666 O O . VAL A 1 87 ? 3.677 -6.264 -6.221 1.00 97.50 87 VAL A O 1
ATOM 669 N N . VAL A 1 88 ? 5.150 -4.603 -5.896 1.00 97.69 88 VAL A N 1
ATOM 670 C CA . VAL A 1 88 ? 4.652 -4.248 -4.556 1.00 97.69 88 VAL A CA 1
ATOM 671 C C . VAL A 1 88 ? 3.229 -3.697 -4.634 1.00 97.69 88 VAL A C 1
ATOM 673 O O . VAL A 1 88 ? 2.406 -4.014 -3.782 1.00 97.69 88 VAL A O 1
ATOM 676 N N . LEU A 1 89 ? 2.919 -2.904 -5.662 1.00 97.62 89 LEU A N 1
ATOM 677 C CA . LEU A 1 89 ? 1.579 -2.359 -5.872 1.00 97.62 89 LEU A CA 1
ATOM 678 C C . LEU A 1 89 ? 0.544 -3.472 -6.112 1.00 97.62 89 LEU A C 1
ATOM 680 O O . LEU A 1 89 ? -0.531 -3.445 -5.520 1.00 97.62 89 LEU A O 1
ATOM 684 N N . VAL A 1 90 ? 0.891 -4.481 -6.917 1.00 97.94 90 VAL A N 1
ATOM 685 C CA . VAL A 1 90 ? 0.047 -5.665 -7.147 1.00 97.94 90 VAL A CA 1
ATOM 686 C C . VAL A 1 90 ? -0.120 -6.486 -5.865 1.00 97.94 90 VAL A C 1
ATOM 688 O O . VAL A 1 90 ? -1.242 -6.863 -5.537 1.00 97.94 90 VAL A O 1
ATOM 691 N N . ALA A 1 91 ? 0.953 -6.709 -5.100 1.00 98.00 91 ALA A N 1
ATOM 692 C CA . ALA A 1 91 ? 0.879 -7.435 -3.829 1.00 98.00 91 ALA A CA 1
ATOM 693 C C . ALA A 1 91 ? -0.016 -6.723 -2.797 1.00 98.00 91 ALA A C 1
ATOM 695 O O . ALA A 1 91 ? -0.784 -7.372 -2.082 1.00 98.00 91 ALA A O 1
ATOM 696 N N . LEU A 1 92 ? 0.043 -5.387 -2.749 1.00 98.38 92 LEU A N 1
ATOM 697 C CA . LEU A 1 92 ? -0.840 -4.563 -1.922 1.00 98.38 92 LEU A CA 1
ATOM 698 C C . LEU A 1 92 ? -2.300 -4.714 -2.344 1.00 98.38 92 LEU A C 1
ATOM 700 O O . LEU A 1 92 ? -3.147 -4.946 -1.487 1.00 98.38 92 LEU A O 1
ATOM 704 N N . ALA A 1 93 ? -2.586 -4.622 -3.644 1.00 98.12 93 ALA A N 1
ATOM 705 C CA . ALA A 1 93 ? -3.937 -4.772 -4.179 1.00 98.12 93 ALA A CA 1
ATOM 706 C C . ALA A 1 93 ? -4.528 -6.148 -3.829 1.00 98.12 93 ALA A C 1
ATOM 708 O O . ALA A 1 93 ? -5.593 -6.228 -3.221 1.00 98.12 93 ALA A O 1
ATOM 709 N N . GLN A 1 94 ? -3.773 -7.221 -4.082 1.00 97.81 94 GLN A N 1
ATOM 710 C CA . GLN A 1 94 ? -4.168 -8.590 -3.737 1.00 97.81 94 GLN A CA 1
ATOM 711 C C . GLN A 1 94 ? -4.412 -8.767 -2.233 1.00 97.81 94 GLN A C 1
ATOM 713 O O . GLN A 1 94 ? -5.414 -9.353 -1.832 1.00 97.81 94 GLN A O 1
ATOM 718 N N . SER A 1 95 ? -3.533 -8.221 -1.388 1.00 97.62 95 SER A N 1
ATOM 719 C CA . SER A 1 95 ? -3.663 -8.314 0.076 1.00 97.62 95 SER A CA 1
ATOM 720 C C . SER A 1 95 ? -4.843 -7.515 0.639 1.00 97.62 95 SER A C 1
ATOM 722 O O . SER A 1 95 ? -5.326 -7.826 1.732 1.00 97.62 95 SER A O 1
ATOM 724 N N . LEU A 1 96 ? -5.280 -6.486 -0.092 1.00 97.69 96 LEU A N 1
ATOM 725 C CA . LEU A 1 96 ? -6.454 -5.660 0.195 1.00 97.69 96 LEU A CA 1
ATOM 726 C C . LEU A 1 96 ? -7.734 -6.188 -0.476 1.00 97.69 96 LEU A C 1
ATOM 728 O O . LEU A 1 96 ? -8.808 -5.672 -0.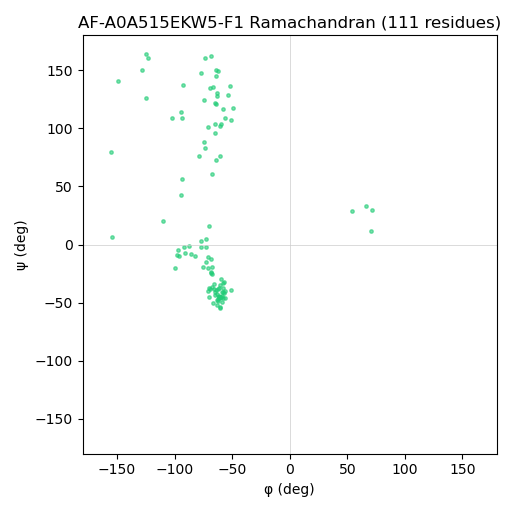189 1.00 97.69 96 LEU A O 1
ATOM 732 N N . GLY A 1 97 ? -7.640 -7.210 -1.334 1.00 97.31 97 GLY A N 1
ATOM 733 C CA . GLY A 1 97 ? -8.788 -7.789 -2.036 1.00 97.31 97 GLY A CA 1
ATOM 734 C C . GLY A 1 97 ? -9.371 -6.895 -3.135 1.00 97.31 97 GLY A C 1
ATOM 735 O O . GLY A 1 97 ? -10.569 -6.966 -3.386 1.00 97.31 97 GLY A O 1
ATOM 736 N N . VAL A 1 98 ? -8.544 -6.056 -3.764 1.00 97.62 98 VAL A N 1
ATOM 737 C CA . VAL A 1 98 ? -8.937 -5.135 -4.846 1.00 97.62 98 VAL A CA 1
ATOM 738 C C . VAL A 1 98 ? -8.076 -5.345 -6.088 1.00 97.62 98 VAL A C 1
ATOM 740 O O . VAL A 1 98 ? -6.987 -5.922 -6.018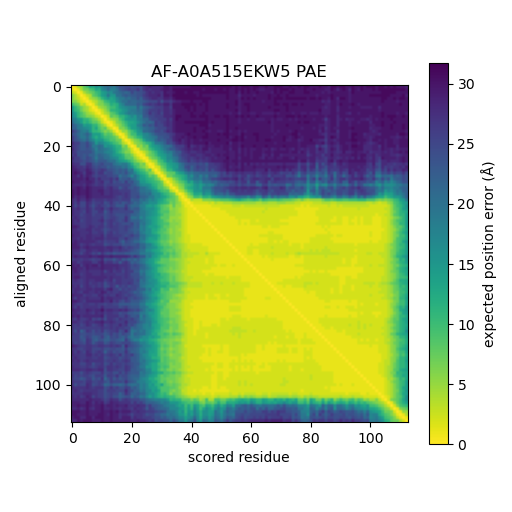 1.00 97.62 98 VAL A O 1
ATOM 743 N N . GLU A 1 99 ? -8.523 -4.827 -7.227 1.00 97.75 99 GLU A N 1
ATOM 744 C CA . GLU A 1 99 ? -7.726 -4.823 -8.450 1.00 97.75 99 GLU A CA 1
ATOM 745 C C . GLU A 1 99 ? -6.634 -3.732 -8.416 1.00 97.75 99 GLU A C 1
ATOM 747 O O . GLU A 1 99 ? -6.844 -2.644 -7.869 1.00 97.75 99 GLU A O 1
ATOM 752 N N . PRO A 1 100 ? -5.455 -3.941 -9.041 1.00 96.00 100 PRO A N 1
ATOM 753 C CA . PRO A 1 100 ? -4.350 -2.977 -8.986 1.00 96.00 100 PRO A CA 1
ATOM 754 C C . PRO A 1 100 ? -4.696 -1.566 -9.477 1.00 96.00 100 PRO A C 1
ATOM 756 O O . PRO A 1 100 ? -4.154 -0.585 -8.964 1.00 96.00 100 PRO A O 1
ATOM 759 N N . PHE A 1 101 ? -5.602 -1.438 -10.453 1.00 95.50 101 PHE A N 1
ATOM 760 C CA . PHE A 1 101 ? -6.017 -0.131 -10.969 1.00 95.50 101 PHE A CA 1
ATOM 761 C C . PHE A 1 101 ? -6.809 0.681 -9.933 1.00 95.50 101 PHE A C 1
ATOM 763 O O . PHE A 1 101 ? -6.781 1.910 -9.973 1.00 95.50 101 PHE A O 1
ATOM 770 N N . GLU A 1 102 ? -7.469 0.030 -8.972 1.00 95.69 102 GLU A N 1
ATOM 771 C CA . GLU A 1 102 ? -8.252 0.699 -7.928 1.00 95.69 102 GLU A CA 1
ATOM 772 C C . GLU A 1 102 ? -7.375 1.482 -6.947 1.00 95.69 102 GLU A C 1
ATOM 774 O O . GLU A 1 102 ? -7.831 2.455 -6.339 1.00 95.69 102 GLU A O 1
ATOM 779 N N . LEU A 1 103 ? -6.096 1.104 -6.826 1.00 95.56 103 LEU A N 1
ATOM 780 C CA . LEU A 1 103 ? -5.103 1.856 -6.056 1.00 95.56 103 LEU A CA 1
ATOM 781 C C . LEU A 1 103 ? -4.718 3.177 -6.738 1.00 95.56 103 LEU A C 1
ATOM 783 O O . LEU A 1 103 ? -4.209 4.081 -6.076 1.00 95.56 103 LEU A O 1
ATOM 787 N N . LEU A 1 104 ? -4.962 3.291 -8.049 1.00 93.44 104 LEU A N 1
ATOM 788 C CA . LEU A 1 104 ? -4.673 4.472 -8.866 1.00 93.44 104 LEU A CA 1
ATOM 789 C C . LEU A 1 104 ? -5.888 5.396 -9.033 1.00 93.44 104 LEU A C 1
ATOM 791 O O . LEU A 1 104 ? -5.728 6.516 -9.522 1.00 93.44 104 LEU A O 1
ATOM 795 N N . LEU A 1 105 ? -7.086 4.959 -8.628 1.00 89.44 105 LEU A N 1
ATOM 796 C CA . LEU A 1 105 ? -8.286 5.793 -8.627 1.00 89.44 105 LEU A CA 1
ATOM 797 C C . LEU A 1 105 ? -8.162 6.851 -7.529 1.00 89.44 105 LEU A C 1
ATOM 799 O O . LEU A 1 105 ? -8.330 6.574 -6.341 1.00 89.44 105 LEU A O 1
ATOM 803 N N . VAL A 1 106 ? -7.819 8.068 -7.943 1.00 81.31 106 VAL A N 1
ATOM 804 C CA . VAL A 1 106 ? -7.650 9.222 -7.061 1.00 81.31 106 VAL A CA 1
ATOM 805 C C . VAL A 1 106 ? -8.547 10.351 -7.548 1.00 81.31 106 VAL A C 1
ATOM 807 O O . VAL A 1 106 ? -8.508 10.728 -8.723 1.00 81.31 106 VAL A O 1
ATOM 810 N N . ASP A 1 107 ? -9.378 10.879 -6.651 1.00 71.12 107 ASP A N 1
ATOM 811 C CA . ASP A 1 107 ? -10.259 11.991 -6.983 1.00 71.12 107 ASP A CA 1
ATOM 812 C C . ASP A 1 107 ? -9.425 13.221 -7.342 1.00 71.12 107 ASP A C 1
ATOM 814 O O . ASP A 1 107 ? -8.507 13.623 -6.626 1.00 71.12 107 ASP A O 1
ATOM 818 N N . LYS A 1 108 ? -9.751 13.846 -8.476 1.00 58.28 108 LYS A N 1
ATOM 819 C CA . LYS A 1 108 ? -9.053 15.039 -8.986 1.00 58.28 108 LYS A CA 1
ATOM 820 C C . LYS A 1 108 ? -9.352 16.312 -8.181 1.00 58.28 108 LYS A C 1
ATOM 822 O O . LYS A 1 108 ? -8.919 17.392 -8.582 1.00 58.28 108 LYS A O 1
ATOM 827 N N . HIS A 1 109 ? -10.099 16.208 -7.086 1.00 49.41 109 HIS A N 1
ATOM 828 C CA . HIS A 1 109 ? -10.436 17.336 -6.235 1.00 49.41 109 HIS A CA 1
ATOM 829 C C . HIS A 1 109 ? -9.420 17.434 -5.101 1.00 49.41 109 HIS A C 1
ATOM 831 O O . HIS A 1 109 ? -9.397 16.607 -4.192 1.00 49.41 109 HIS A O 1
ATOM 837 N N . GLU A 1 110 ? -8.567 18.457 -5.165 1.00 46.69 110 GLU A N 1
ATOM 838 C CA . GLU A 1 110 ? -7.809 18.890 -3.995 1.00 46.69 110 GLU A CA 1
ATOM 839 C C . GLU A 1 110 ? -8.789 19.102 -2.830 1.00 46.69 110 GLU A C 1
ATOM 841 O O . GLU A 1 110 ? -9.862 19.682 -3.045 1.00 46.69 110 GLU A O 1
ATOM 846 N N . PRO A 1 111 ? -8.465 18.650 -1.606 1.00 44.34 111 PRO A N 1
ATOM 847 C CA . PRO A 1 111 ? -9.241 19.053 -0.450 1.00 44.34 111 PRO A CA 1
ATOM 848 C C . PRO A 1 111 ? -9.186 20.581 -0.394 1.00 44.34 111 PRO A C 1
ATOM 850 O O . PRO A 1 111 ? -8.107 21.160 -0.266 1.00 44.34 111 PRO A O 1
ATOM 853 N N . ARG A 1 112 ? -10.345 21.236 -0.533 1.00 45.47 112 ARG A N 1
ATOM 854 C CA . ARG A 1 112 ? -10.492 22.638 -0.139 1.00 45.47 112 ARG A CA 1
ATOM 855 C C . ARG A 1 112 ? -10.161 22.688 1.351 1.00 45.47 112 ARG A C 1
ATOM 857 O O . ARG A 1 112 ? -10.942 22.191 2.160 1.00 45.47 112 ARG A O 1
ATOM 864 N N . ALA A 1 113 ? -8.960 23.172 1.656 1.00 40.91 113 ALA A N 1
ATOM 865 C CA . ALA A 1 113 ? -8.604 23.645 2.985 1.00 40.91 113 ALA A CA 1
ATOM 866 C C . ALA A 1 113 ? -9.496 24.834 3.362 1.00 40.91 113 ALA A C 1
ATOM 868 O O . ALA A 1 113 ? -9.880 25.592 2.437 1.00 40.91 113 ALA A O 1
#

Foldseek 3Di:
DDDDDPPDDPDPVPPPPVPPPPPPPPDPPPVPDPPPPDDLQQQQLLCLLVVLCVVVVHDLVRLCVQLVHDSVQNVCSNRSNDDDDPSSLCSSCVSSVHHSCSSRDGDPDDPPD

Secondary structure (DSSP, 8-state):
--PPPTTS-SSGGG-------------TTTTTTTTSS---HHHHHHHHHHHHHHHTT--HHHHHHHHTS-HHHHHHHHTTSS---HHHHHHHHHHHTS-GGGGT---S-----